Protein AF-A0A8H6NWF0-F1 (afdb_monomer_lite)

Secondary structure (DSSP, 8-state):
-HHHHHHHHHHHHHHHHTT-TTSSS---B-TTS-BTT-TT---SSSS-----GGG--------TTSSS--HHHHHHHHHHTT-TT-SSHHHHHHHH-HHHHHHHHHHHHHHS--

InterPro domains:
  IPR017853 Glycoside hydrolase superfamily [SSF51445] (51-114)
  IPR050386 Glycosyl Hydrolase 5 (Cellulase A) [PTHR31297] (17-114)

Radius of gyration: 22.91 Å; chains: 1; bounding box: 48×46×46 Å

Foldseek 3Di:
DVVVVVVVVVVVVVVVVVVPQPPVPDFDADPVGDGPPDPPPPPVDDPPPPDDPVPDDDPDDDPPCLQFHQCVVCVVLCVVLVNHPPHGLVSSCVVVHDVSSVVSSVVSNVPVPD

Organism: NCBI:txid2175873

Sequence (114 aa):
MVRLSLLALAAVAQLSHAWLPNDATKKLLDARGFSLFDGQNTTDDGLGRRWWTASGKIRGVNLGSLFVVEPWMMDGEWNSMGCGGQQSEFDCVMNTGQERSDAAFQKHWDTWIT

Structure (mmCIF, N/CA/C/O backbone):
data_AF-A0A8H6NWF0-F1
#
_entry.id   AF-A0A8H6NWF0-F1
#
loop_
_atom_site.group_PDB
_atom_site.id
_atom_site.type_symbol
_atom_site.label_atom_id
_atom_site.label_alt_id
_atom_site.label_comp_id
_atom_site.label_asym_id
_atom_site.label_entity_id
_atom_site.label_seq_id
_atom_site.pdbx_PDB_ins_code
_atom_site.Cartn_x
_atom_site.Cartn_y
_atom_site.Cartn_z
_atom_site.occupancy
_atom_site.B_iso_or_equiv
_atom_site.auth_seq_id
_atom_site.auth_comp_id
_atom_site.auth_asym_id
_atom_site.auth_atom_id
_atom_site.pdbx_PDB_model_num
ATOM 1 N N . MET A 1 1 ? 27.698 37.386 17.425 1.00 56.09 1 MET A N 1
ATOM 2 C CA . MET A 1 1 ? 26.743 36.326 17.022 1.00 56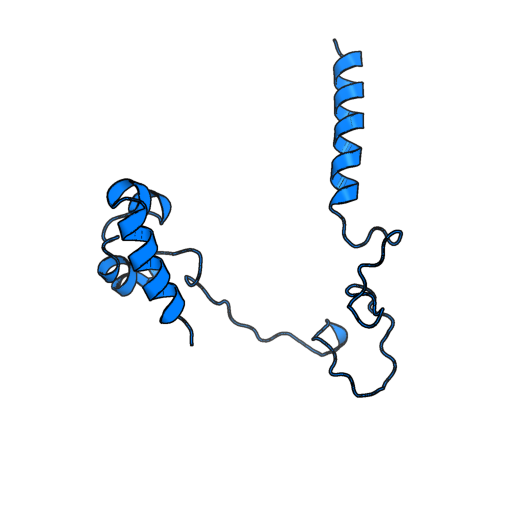.09 1 MET A CA 1
ATOM 3 C C . MET A 1 1 ? 26.806 35.974 15.535 1.00 56.09 1 MET A C 1
ATOM 5 O O . MET A 1 1 ? 26.941 34.799 15.247 1.00 56.09 1 MET A O 1
ATOM 9 N N . VAL A 1 2 ? 26.831 36.935 14.599 1.00 56.97 2 VAL A N 1
ATOM 10 C CA . VAL A 1 2 ? 26.847 36.672 13.133 1.00 56.97 2 VAL A CA 1
ATOM 11 C C . VAL A 1 2 ? 27.996 35.762 12.647 1.00 56.97 2 VAL A C 1
ATOM 13 O O . VAL A 1 2 ? 27.808 34.950 11.747 1.00 56.97 2 VAL A O 1
ATOM 16 N N . ARG A 1 3 ? 29.185 35.839 13.263 1.00 53.81 3 ARG A N 1
ATOM 17 C CA . ARG A 1 3 ? 30.353 35.028 12.861 1.00 53.81 3 ARG A CA 1
ATOM 18 C C . ARG A 1 3 ? 30.232 33.534 13.194 1.00 53.81 3 ARG A C 1
ATOM 20 O O . ARG A 1 3 ? 30.765 32.724 12.447 1.00 53.81 3 ARG A O 1
ATOM 27 N N . LEU A 1 4 ? 29.517 33.167 14.264 1.00 56.62 4 LEU A N 1
ATOM 28 C CA . LEU A 1 4 ? 29.266 31.754 14.589 1.00 56.62 4 LEU A CA 1
ATOM 29 C C . LEU A 1 4 ? 28.249 31.137 13.615 1.00 56.62 4 LEU A C 1
ATOM 31 O O . LEU A 1 4 ? 28.403 29.992 13.207 1.00 56.62 4 LEU A O 1
ATOM 35 N N . SER A 1 5 ? 27.252 31.919 13.194 1.00 61.06 5 SER A N 1
ATOM 36 C CA . SER A 1 5 ? 26.219 31.489 12.245 1.00 61.06 5 SER A CA 1
ATOM 37 C C . SER A 1 5 ? 26.778 31.189 10.848 1.00 61.06 5 SER A C 1
ATOM 39 O O . SER A 1 5 ? 26.336 30.243 10.206 1.00 61.06 5 SER A O 1
ATOM 41 N N . LEU A 1 6 ? 27.784 31.946 10.391 1.00 64.31 6 LEU A N 1
ATOM 42 C CA . LEU A 1 6 ? 28.441 31.710 9.097 1.00 64.31 6 LEU A CA 1
ATOM 43 C C . LEU A 1 6 ? 29.282 30.422 9.083 1.00 64.31 6 LEU A C 1
ATOM 45 O O . LEU A 1 6 ? 29.296 29.712 8.080 1.00 64.31 6 LEU A O 1
ATOM 49 N N . LEU A 1 7 ? 29.937 30.089 10.200 1.00 64.00 7 LEU A N 1
ATOM 50 C CA . LEU A 1 7 ? 30.695 28.839 10.344 1.00 64.00 7 LEU A CA 1
ATOM 51 C C . LEU A 1 7 ? 29.774 27.611 10.347 1.00 64.00 7 LEU A C 1
ATOM 53 O O . LEU A 1 7 ? 30.095 26.603 9.723 1.00 64.00 7 LEU A O 1
ATOM 57 N N . ALA A 1 8 ? 28.606 27.714 10.988 1.00 68.56 8 ALA A N 1
ATOM 58 C CA . ALA A 1 8 ? 27.602 26.653 10.970 1.00 68.56 8 ALA A CA 1
ATOM 59 C C . ALA A 1 8 ? 27.031 26.410 9.558 1.00 68.56 8 ALA A C 1
ATOM 61 O O . ALA A 1 8 ? 26.850 25.259 9.166 1.00 68.56 8 ALA A O 1
ATOM 62 N N . LEU A 1 9 ? 26.811 27.472 8.770 1.00 68.06 9 LEU A N 1
ATOM 63 C CA . LEU A 1 9 ? 26.307 27.360 7.395 1.00 68.06 9 LEU A CA 1
ATOM 64 C C . LEU A 1 9 ? 27.315 26.679 6.448 1.00 68.06 9 LEU A C 1
ATOM 66 O O . LEU A 1 9 ? 26.930 25.880 5.598 1.00 68.06 9 LEU A O 1
ATOM 70 N N . ALA A 1 10 ? 28.611 26.964 6.611 1.00 68.69 10 ALA A N 1
ATOM 71 C CA . ALA A 1 10 ? 29.664 26.333 5.815 1.00 68.69 10 ALA A CA 1
ATOM 72 C C . ALA A 1 10 ? 29.822 24.832 6.131 1.00 68.69 10 ALA A C 1
ATOM 74 O O . ALA A 1 10 ? 30.091 24.041 5.228 1.00 68.69 10 ALA A O 1
ATOM 75 N N . ALA A 1 11 ? 29.607 24.427 7.388 1.00 70.50 11 ALA A N 1
ATOM 76 C CA . ALA A 1 11 ? 29.711 23.028 7.805 1.00 70.50 11 ALA A CA 1
ATOM 77 C C . ALA A 1 11 ? 28.589 22.141 7.229 1.00 70.50 11 ALA A C 1
ATOM 79 O O . ALA A 1 11 ? 28.836 20.988 6.881 1.00 70.50 11 ALA A O 1
ATOM 80 N N . VAL A 1 12 ? 27.368 22.668 7.070 1.00 69.19 12 VAL A N 1
ATOM 81 C CA . VAL A 1 12 ? 26.239 21.899 6.507 1.00 69.19 12 VAL A CA 1
ATOM 82 C C . VAL A 1 12 ? 26.272 21.792 4.980 1.00 69.19 12 VAL A C 1
ATOM 84 O O . VAL A 1 12 ? 25.738 20.834 4.428 1.00 69.19 12 VAL A O 1
ATOM 87 N N . ALA A 1 13 ? 26.951 22.712 4.286 1.00 64.38 13 ALA A N 1
ATOM 88 C CA . ALA A 1 13 ? 27.100 22.664 2.829 1.00 64.38 13 ALA A CA 1
ATOM 89 C C . ALA A 1 13 ? 27.934 21.460 2.345 1.00 64.38 13 ALA A C 1
ATOM 91 O O . ALA A 1 13 ? 27.781 21.020 1.212 1.00 64.38 13 ALA A O 1
ATOM 92 N N . GLN A 1 14 ? 28.794 20.886 3.193 1.00 63.47 14 GLN A N 1
ATOM 93 C CA . GLN A 1 14 ? 29.567 19.690 2.838 1.00 63.47 14 GLN A CA 1
ATOM 94 C C . GLN A 1 14 ? 28.745 18.394 2.922 1.00 63.47 14 GLN A C 1
ATOM 96 O O . GLN A 1 14 ? 29.093 17.407 2.276 1.00 63.47 14 GLN A O 1
ATOM 101 N N . LEU A 1 15 ? 27.632 18.392 3.665 1.00 63.50 15 LEU A N 1
ATOM 102 C CA . LEU A 1 15 ? 26.763 17.220 3.802 1.00 63.50 15 LEU A CA 1
ATOM 103 C C . LEU A 1 15 ? 25.901 16.975 2.552 1.00 63.50 15 LEU A C 1
ATOM 105 O O . LEU A 1 15 ? 25.541 15.832 2.284 1.00 63.50 15 LEU A O 1
ATOM 109 N N . SER A 1 16 ? 25.614 18.006 1.748 1.00 62.00 16 SER A N 1
ATOM 110 C CA . SER A 1 16 ? 24.861 17.851 0.493 1.00 62.00 16 SER A CA 1
ATOM 111 C C . SER A 1 16 ? 25.688 17.209 -0.627 1.00 62.00 16 SER A C 1
ATOM 113 O O . SER A 1 16 ? 25.131 16.498 -1.462 1.00 62.00 16 SER A O 1
ATOM 115 N N . HIS A 1 17 ? 27.018 17.371 -0.622 1.00 59.84 17 HIS A N 1
ATOM 116 C CA . HIS A 1 17 ? 27.909 16.720 -1.593 1.00 59.84 17 HIS A CA 1
ATOM 117 C C . HIS A 1 17 ? 28.003 15.200 -1.406 1.00 59.84 17 HIS A C 1
ATOM 119 O O . HIS A 1 17 ? 28.248 14.483 -2.370 1.00 59.84 17 HIS A O 1
ATOM 125 N N . ALA A 1 18 ? 27.752 14.683 -0.199 1.00 59.44 18 ALA A N 1
ATOM 126 C CA . ALA A 1 18 ? 27.700 13.240 0.044 1.00 59.44 18 ALA A CA 1
ATOM 127 C C . ALA A 1 18 ? 26.458 12.565 -0.574 1.00 59.44 18 ALA A C 1
ATOM 129 O O . ALA A 1 18 ? 26.410 11.340 -0.661 1.00 59.44 18 ALA A O 1
ATOM 130 N N . TRP A 1 19 ? 25.469 13.355 -1.003 1.00 62.22 19 TRP A N 1
ATOM 131 C CA . TRP A 1 19 ? 24.169 12.883 -1.486 1.00 62.22 19 TRP A CA 1
ATOM 132 C C . TRP A 1 19 ? 23.924 13.127 -2.976 1.00 62.22 19 TRP A C 1
ATOM 134 O O . TRP A 1 19 ? 22.836 12.840 -3.470 1.00 62.22 19 TRP A O 1
ATOM 144 N N . LEU A 1 20 ? 24.915 13.641 -3.708 1.00 61.19 20 LEU A N 1
ATOM 145 C CA . LEU A 1 20 ? 24.807 13.855 -5.147 1.00 61.19 20 LEU A CA 1
ATOM 146 C C . LEU A 1 20 ? 25.525 12.717 -5.887 1.00 61.19 20 LEU A C 1
ATOM 148 O O . LEU A 1 20 ? 26.738 12.789 -6.074 1.00 61.19 20 LEU A O 1
ATOM 152 N N . PRO A 1 21 ? 24.807 11.674 -6.351 1.00 56.53 21 PRO A N 1
ATOM 153 C CA . PRO A 1 21 ? 25.400 10.494 -6.993 1.00 56.53 21 PRO A CA 1
ATOM 154 C C . PRO A 1 21 ? 26.084 10.765 -8.348 1.00 56.53 21 PRO A C 1
ATOM 156 O O . PRO A 1 21 ? 26.494 9.821 -9.017 1.00 56.53 21 PRO A O 1
ATOM 159 N N . ASN A 1 22 ? 26.205 12.027 -8.773 1.00 58.53 22 ASN A N 1
ATOM 160 C CA . ASN A 1 22 ? 26.732 12.411 -10.081 1.00 58.53 22 ASN A CA 1
ATOM 161 C C . ASN A 1 22 ? 27.678 13.627 -10.029 1.00 58.53 22 ASN A C 1
ATOM 163 O O . ASN A 1 22 ? 27.668 14.463 -10.928 1.00 58.53 22 ASN A O 1
ATOM 167 N N . ASP A 1 23 ? 28.502 13.757 -8.986 1.00 62.97 23 ASP A N 1
ATOM 168 C CA . ASP A 1 23 ? 29.531 14.812 -8.910 1.00 62.97 23 ASP A CA 1
ATOM 169 C C . ASP A 1 23 ? 30.762 14.553 -9.812 1.00 62.97 23 ASP A C 1
ATOM 171 O O . ASP A 1 23 ? 31.754 15.276 -9.741 1.00 62.97 23 ASP A O 1
ATOM 175 N N . ALA A 1 24 ? 30.696 13.514 -10.656 1.00 60.03 24 ALA A N 1
ATOM 176 C CA . ALA A 1 24 ? 31.745 13.007 -11.542 1.00 60.03 24 ALA A CA 1
ATOM 177 C C . ALA A 1 24 ? 33.039 12.524 -10.853 1.00 60.03 24 ALA A C 1
ATOM 179 O O . ALA A 1 24 ? 33.901 11.960 -11.528 1.00 60.03 24 ALA A O 1
ATOM 180 N N . THR A 1 25 ? 33.179 12.672 -9.531 1.00 62.81 25 THR A N 1
ATOM 181 C CA . THR A 1 25 ? 34.373 12.235 -8.790 1.00 62.81 25 THR A CA 1
ATOM 182 C C . THR A 1 25 ? 34.264 10.794 -8.301 1.00 62.81 25 THR A C 1
ATOM 184 O O . THR A 1 25 ? 35.277 10.099 -8.208 1.00 62.81 25 THR A O 1
ATOM 187 N N . LYS A 1 26 ? 33.043 10.311 -8.036 1.00 65.19 26 LYS A N 1
ATOM 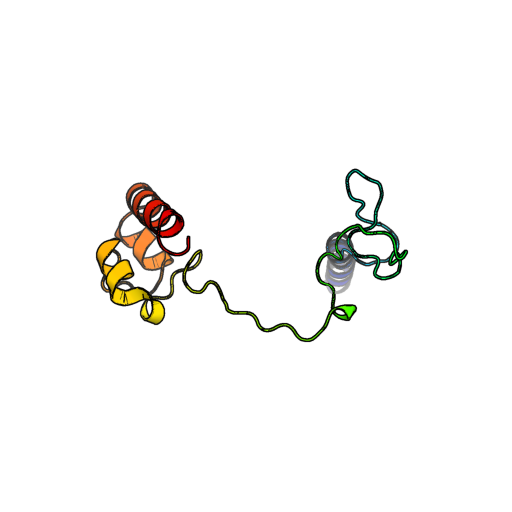188 C CA . LYS A 1 26 ? 32.780 8.929 -7.615 1.00 65.19 26 LYS A CA 1
ATOM 189 C C . LYS A 1 26 ? 31.812 8.244 -8.571 1.00 65.19 26 LYS A C 1
ATOM 191 O O . LYS A 1 26 ? 30.635 8.581 -8.631 1.00 65.19 26 LYS A O 1
ATOM 196 N N . LYS A 1 27 ? 32.307 7.242 -9.301 1.00 69.38 27 LYS A N 1
ATOM 197 C CA . LYS A 1 27 ? 31.459 6.366 -10.116 1.00 69.38 27 LYS A CA 1
ATOM 198 C C . LYS A 1 27 ? 30.919 5.240 -9.239 1.00 69.38 27 LYS A C 1
ATOM 200 O O . LYS A 1 27 ? 31.692 4.486 -8.652 1.00 69.38 27 LYS A O 1
ATOM 205 N N . LEU A 1 28 ? 29.598 5.124 -9.157 1.00 68.94 28 LEU A N 1
ATOM 206 C CA . LEU A 1 28 ? 28.946 3.957 -8.568 1.00 68.94 28 LEU A CA 1
ATOM 207 C C . LEU A 1 28 ? 28.951 2.847 -9.616 1.00 68.94 28 LEU A C 1
ATOM 209 O O . LEU A 1 28 ? 28.263 2.948 -10.632 1.00 68.94 28 LEU A O 1
ATOM 213 N N . LEU A 1 29 ? 29.787 1.836 -9.390 1.00 72.88 29 LEU A N 1
ATOM 214 C CA . LEU A 1 29 ? 29.988 0.728 -10.317 1.00 72.88 29 LEU A CA 1
ATOM 215 C C . LEU A 1 29 ? 29.124 -0.474 -9.918 1.00 72.88 29 LEU A C 1
ATOM 217 O O . LEU A 1 29 ? 28.927 -0.732 -8.731 1.00 72.88 29 LEU A O 1
ATOM 221 N N . ASP A 1 30 ? 28.623 -1.220 -10.900 1.00 70.12 30 ASP A N 1
ATOM 222 C CA . ASP A 1 30 ? 28.046 -2.541 -10.660 1.00 70.12 30 ASP A CA 1
ATOM 223 C C . ASP A 1 30 ? 29.142 -3.585 -10.359 1.00 70.12 30 ASP A C 1
ATOM 225 O O . ASP A 1 30 ? 30.341 -3.314 -10.460 1.00 70.12 30 ASP A O 1
ATOM 229 N N . ALA A 1 31 ? 28.743 -4.814 -10.016 1.00 74.12 31 ALA A N 1
ATOM 230 C CA . ALA A 1 31 ? 29.676 -5.916 -9.746 1.00 74.12 31 ALA A CA 1
ATOM 231 C C . ALA A 1 31 ? 30.577 -6.291 -10.945 1.00 74.12 31 ALA A C 1
ATOM 233 O O . ALA A 1 31 ? 31.527 -7.053 -10.787 1.00 74.12 31 ALA A O 1
ATOM 234 N N . ARG A 1 32 ? 30.281 -5.773 -12.142 1.00 70.19 32 ARG A N 1
ATOM 235 C CA . ARG A 1 32 ? 31.031 -5.978 -13.386 1.00 70.19 32 ARG A CA 1
ATOM 236 C C . ARG A 1 32 ? 31.874 -4.747 -13.754 1.00 70.19 32 ARG A C 1
ATOM 238 O O . ARG A 1 32 ? 32.516 -4.747 -14.799 1.00 70.19 32 ARG A O 1
ATOM 245 N N . GLY A 1 33 ? 31.899 -3.715 -12.906 1.00 68.94 33 GLY A N 1
ATOM 246 C CA . GLY A 1 33 ? 32.691 -2.501 -13.098 1.00 68.94 33 GLY A CA 1
ATOM 247 C C . GLY A 1 33 ? 32.037 -1.436 -13.985 1.00 68.94 33 GLY A C 1
ATOM 248 O O . GLY A 1 33 ? 32.701 -0.456 -14.324 1.00 68.94 33 GLY A O 1
ATOM 249 N N . PHE A 1 34 ? 30.761 -1.579 -14.360 1.00 69.62 34 PHE A N 1
ATOM 250 C CA . PHE A 1 34 ? 30.054 -0.580 -15.167 1.00 69.62 34 PHE A CA 1
ATOM 251 C C . PHE A 1 34 ? 29.477 0.532 -14.299 1.00 69.62 34 PHE A C 1
ATOM 253 O O . PHE A 1 34 ? 28.807 0.265 -13.305 1.00 69.62 34 PHE A O 1
ATOM 260 N N . SER A 1 35 ? 29.682 1.786 -14.701 1.00 71.88 35 SER A N 1
ATOM 261 C CA . SER A 1 35 ? 29.088 2.928 -14.007 1.00 71.88 35 SER A CA 1
ATOM 262 C C . SER A 1 35 ? 27.576 2.979 -14.220 1.00 71.88 35 SER A C 1
ATOM 264 O O . SER A 1 35 ? 27.097 3.040 -15.349 1.00 71.88 35 SER A O 1
ATOM 266 N N . LEU A 1 36 ? 26.831 2.995 -13.116 1.00 67.25 36 LEU A N 1
ATOM 267 C CA . LEU A 1 36 ? 25.366 2.982 -13.085 1.00 67.25 36 LEU A CA 1
ATOM 268 C C . LEU A 1 36 ? 24.725 4.272 -13.619 1.00 67.25 36 LEU A C 1
ATOM 270 O O . LEU A 1 36 ? 23.543 4.264 -13.955 1.00 67.25 36 LEU A O 1
ATOM 274 N N . PHE A 1 37 ? 25.494 5.360 -13.695 1.00 67.00 37 PHE A N 1
ATOM 275 C CA . PHE A 1 37 ? 25.023 6.694 -14.091 1.00 67.00 37 PHE A CA 1
ATOM 276 C C . PHE A 1 37 ? 25.738 7.243 -15.330 1.00 67.00 37 PHE A C 1
ATOM 278 O O . PHE A 1 37 ? 25.512 8.384 -15.724 1.00 67.00 37 PHE A O 1
ATOM 285 N N . ASP A 1 38 ? 26.614 6.449 -15.945 1.00 65.44 38 ASP A N 1
ATOM 286 C CA . ASP A 1 38 ? 27.365 6.867 -17.124 1.00 65.44 38 ASP A CA 1
ATOM 287 C C . ASP A 1 38 ? 26.583 6.493 -18.388 1.00 65.44 38 ASP A C 1
ATOM 289 O O . ASP A 1 38 ? 26.472 5.323 -18.752 1.00 65.44 38 ASP A O 1
ATOM 293 N N . GLY A 1 39 ? 26.008 7.496 -19.054 1.00 54.94 39 GLY A N 1
ATOM 294 C CA . GLY A 1 39 ? 25.252 7.309 -20.295 1.00 54.94 39 GLY A CA 1
ATOM 295 C C . GLY A 1 39 ? 26.121 6.977 -21.514 1.00 54.94 39 GLY A C 1
ATOM 296 O O . GLY A 1 39 ? 25.575 6.759 -22.595 1.00 54.94 39 GLY A O 1
ATOM 297 N N . GLN A 1 40 ? 27.455 6.963 -21.370 1.00 53.06 40 GLN A N 1
ATOM 298 C CA . GLN A 1 40 ? 28.397 6.831 -22.485 1.00 53.06 40 GLN A CA 1
ATOM 299 C C . GLN A 1 40 ? 28.866 5.400 -22.779 1.00 53.06 40 GLN A C 1
ATOM 301 O O . GLN A 1 40 ? 29.341 5.158 -23.886 1.00 53.06 40 GLN A O 1
ATOM 306 N N . ASN A 1 41 ? 28.668 4.427 -21.881 1.00 48.78 41 ASN A N 1
ATOM 307 C CA . ASN A 1 41 ? 28.972 3.018 -22.177 1.00 48.78 41 ASN A CA 1
ATOM 308 C C . ASN A 1 41 ? 27.800 2.327 -22.889 1.00 48.78 41 ASN A C 1
ATOM 310 O O . ASN A 1 41 ? 27.216 1.360 -22.410 1.00 48.78 41 ASN A O 1
ATOM 314 N N . THR A 1 42 ? 27.470 2.848 -24.069 1.00 49.94 42 THR A N 1
ATOM 315 C CA . THR A 1 42 ? 26.629 2.168 -25.060 1.00 49.94 42 THR A CA 1
ATOM 316 C C . THR A 1 42 ? 27.528 1.581 -26.143 1.00 49.94 42 THR A C 1
ATOM 318 O O . THR A 1 42 ? 27.464 1.954 -27.308 1.00 49.94 42 THR A O 1
ATOM 321 N N . THR A 1 43 ? 28.422 0.670 -25.755 1.00 46.06 43 THR A N 1
ATOM 322 C CA . THR A 1 43 ? 28.996 -0.251 -26.738 1.00 46.06 43 THR A CA 1
ATOM 323 C C . THR A 1 43 ? 27.912 -1.249 -27.112 1.00 46.06 43 THR A C 1
ATOM 325 O O . THR A 1 43 ? 27.257 -1.822 -26.243 1.00 46.06 43 THR A O 1
ATOM 328 N N . ASP A 1 44 ? 27.714 -1.368 -28.415 1.00 53.12 44 ASP A N 1
ATOM 329 C CA . ASP A 1 44 ? 26.653 -2.029 -29.177 1.00 53.12 44 ASP A CA 1
ATOM 330 C C . ASP A 1 44 ? 26.621 -3.563 -29.006 1.00 53.12 44 ASP A C 1
ATOM 332 O O . ASP A 1 44 ? 26.519 -4.313 -29.971 1.00 53.12 44 ASP A O 1
ATOM 336 N N . ASP A 1 45 ? 26.766 -4.052 -27.776 1.00 48.66 45 ASP A N 1
ATOM 337 C CA . ASP A 1 45 ? 27.030 -5.458 -27.497 1.00 48.66 45 ASP A CA 1
ATOM 338 C C . ASP A 1 45 ? 25.992 -6.009 -26.523 1.00 48.66 45 ASP A C 1
ATOM 340 O O . ASP A 1 45 ? 26.239 -6.086 -25.325 1.00 48.66 45 ASP A O 1
ATOM 344 N N . GLY A 1 46 ? 24.794 -6.304 -27.053 1.00 51.47 46 GLY A N 1
ATOM 345 C CA . GLY A 1 46 ? 23.820 -7.316 -26.593 1.00 51.47 46 GLY A CA 1
ATOM 346 C C . GLY A 1 46 ? 23.307 -7.309 -25.142 1.00 51.47 46 GLY A C 1
ATOM 347 O O . GLY A 1 46 ? 22.342 -8.007 -24.831 1.00 51.47 46 GLY A O 1
ATOM 348 N N . LEU A 1 47 ? 23.896 -6.533 -24.240 1.00 52.16 47 LEU A N 1
ATOM 349 C CA . LEU A 1 47 ? 23.548 -6.432 -22.838 1.00 52.16 47 LEU A CA 1
ATOM 350 C C . LEU A 1 47 ? 22.426 -5.412 -22.743 1.00 52.16 47 LEU A C 1
ATOM 352 O O . LEU A 1 47 ? 22.645 -4.203 -22.810 1.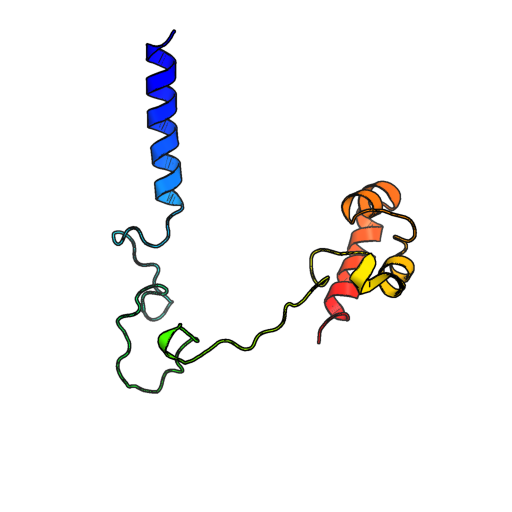00 52.16 47 LEU A O 1
ATOM 356 N N . GLY A 1 48 ? 21.208 -5.954 -22.671 1.00 52.22 48 GLY A N 1
ATOM 357 C CA . GLY A 1 48 ? 19.942 -5.234 -22.674 1.00 52.22 48 GLY A CA 1
ATOM 358 C C . GLY A 1 48 ? 20.044 -3.886 -21.977 1.00 52.22 48 GLY A C 1
ATOM 359 O O . GLY A 1 48 ? 20.253 -3.811 -20.765 1.00 52.22 48 GLY A O 1
ATOM 360 N N . ARG A 1 49 ? 19.913 -2.822 -22.777 1.00 55.72 49 ARG A N 1
ATOM 361 C CA . ARG A 1 49 ? 19.878 -1.440 -22.307 1.00 55.72 49 ARG A CA 1
ATOM 362 C C . ARG A 1 49 ? 18.878 -1.357 -21.158 1.00 55.72 49 ARG A C 1
ATOM 364 O O . ARG A 1 49 ? 17.672 -1.468 -21.379 1.00 55.72 49 ARG A O 1
ATOM 371 N N . ARG A 1 50 ? 19.367 -1.174 -19.929 1.00 62.66 50 ARG A N 1
ATOM 372 C CA . ARG A 1 50 ? 18.518 -0.786 -18.800 1.00 62.66 50 ARG A CA 1
ATOM 373 C C . ARG A 1 50 ? 17.925 0.560 -19.200 1.00 62.66 50 ARG A C 1
ATOM 375 O O . ARG A 1 50 ? 18.675 1.511 -19.385 1.00 62.66 50 ARG A O 1
ATOM 382 N N . TRP A 1 51 ? 16.622 0.568 -19.478 1.00 53.81 51 TRP A N 1
ATOM 383 C CA . TRP A 1 51 ? 15.904 1.638 -20.177 1.00 53.81 51 TRP A CA 1
ATOM 384 C C . TRP A 1 51 ? 16.381 3.035 -19.738 1.00 53.81 51 TRP A C 1
ATOM 386 O O . TRP A 1 51 ? 16.081 3.489 -18.637 1.00 53.81 51 TRP A O 1
ATOM 396 N N . TRP A 1 52 ? 17.143 3.705 -20.603 1.00 54.59 52 TRP A N 1
ATOM 397 C CA . TRP A 1 52 ? 17.511 5.117 -20.471 1.00 54.59 52 TRP A CA 1
ATOM 398 C C . TRP A 1 52 ? 16.836 5.909 -21.592 1.00 54.59 52 TRP A C 1
ATOM 400 O O . TRP A 1 52 ? 16.481 5.327 -22.620 1.00 54.59 52 TRP A O 1
ATOM 410 N N . THR A 1 53 ? 16.677 7.225 -21.418 1.00 52.69 53 THR A N 1
ATOM 411 C CA . THR A 1 53 ? 15.942 8.168 -22.296 1.00 52.69 53 THR A CA 1
ATOM 412 C C . THR A 1 53 ? 16.298 8.098 -23.790 1.00 52.69 53 THR A C 1
ATOM 414 O O . THR A 1 53 ? 15.523 8.551 -24.628 1.00 52.69 53 THR A O 1
ATOM 417 N N . ALA A 1 54 ? 17.421 7.467 -24.142 1.00 52.41 54 ALA A N 1
ATOM 418 C CA . ALA A 1 54 ? 17.809 7.125 -25.509 1.00 52.41 54 ALA A CA 1
ATOM 419 C C . ALA A 1 54 ? 16.976 5.989 -26.157 1.00 52.41 54 ALA A C 1
ATOM 421 O O . ALA A 1 54 ? 17.144 5.718 -27.343 1.00 52.41 54 ALA A O 1
ATOM 422 N N . SER A 1 55 ? 16.096 5.312 -25.406 1.00 58.72 55 SER A N 1
ATOM 423 C CA . SER A 1 55 ? 15.372 4.100 -25.844 1.00 58.72 55 SER A CA 1
ATOM 424 C C . SER A 1 55 ? 13.922 4.355 -26.295 1.00 58.72 55 SER A C 1
ATOM 426 O O . SER A 1 55 ? 13.247 3.421 -26.720 1.00 58.72 55 SER A O 1
ATOM 428 N N . GLY A 1 56 ? 13.434 5.604 -26.230 1.00 67.62 56 GLY A N 1
ATOM 429 C CA . GLY A 1 56 ? 12.080 6.000 -26.651 1.00 67.62 56 GLY A CA 1
ATOM 430 C C . GLY A 1 56 ? 11.242 6.677 -25.554 1.00 67.62 56 GLY A C 1
ATOM 431 O O . GLY A 1 56 ? 11.719 6.936 -24.451 1.00 67.62 56 GLY A O 1
ATOM 432 N N . LYS A 1 57 ? 9.975 7.004 -25.862 1.00 78.88 57 LYS A N 1
ATOM 433 C CA . LYS A 1 57 ? 9.040 7.632 -24.902 1.00 78.88 57 LYS A CA 1
ATOM 434 C C . LYS A 1 57 ? 8.504 6.604 -23.898 1.00 78.88 57 LYS A C 1
ATOM 436 O O . LYS A 1 57 ? 7.943 5.596 -24.322 1.00 78.88 57 LYS A O 1
ATOM 441 N N . ILE A 1 58 ? 8.597 6.894 -22.596 1.00 78.69 58 ILE A N 1
ATOM 442 C CA . ILE A 1 58 ? 7.977 6.085 -21.530 1.00 78.69 58 ILE A CA 1
ATOM 443 C C . ILE A 1 58 ? 6.446 6.149 -21.661 1.00 78.69 58 ILE A C 1
ATOM 445 O O . ILE A 1 58 ? 5.873 7.232 -21.776 1.00 78.69 58 ILE A O 1
ATOM 449 N N . ARG A 1 59 ? 5.787 4.988 -21.606 1.00 84.12 59 ARG A N 1
ATOM 450 C CA . ARG A 1 59 ? 4.327 4.843 -21.474 1.00 84.12 59 ARG A CA 1
ATOM 451 C C . ARG A 1 59 ? 4.038 4.007 -20.229 1.00 84.12 59 ARG A C 1
ATOM 453 O O . ARG A 1 59 ? 3.799 2.810 -20.327 1.00 84.12 59 ARG A O 1
ATOM 460 N N . GLY A 1 60 ? 4.199 4.632 -19.069 1.00 86.19 60 GLY A N 1
ATOM 461 C CA . GLY A 1 60 ? 4.107 3.972 -17.769 1.00 86.19 60 GLY A CA 1
ATOM 462 C C . GLY A 1 60 ? 2.776 4.219 -17.069 1.00 86.19 60 GLY A C 1
ATOM 463 O O . GLY A 1 60 ? 1.999 5.087 -17.466 1.00 86.19 60 GLY A O 1
ATOM 464 N N . VAL A 1 61 ? 2.566 3.467 -15.995 1.00 94.69 61 VAL A N 1
ATOM 465 C CA . VAL A 1 61 ? 1.485 3.654 -15.023 1.00 94.69 61 VAL A CA 1
ATOM 466 C C . VAL A 1 61 ? 2.089 3.714 -13.622 1.00 94.69 61 VAL A C 1
ATOM 468 O O . VAL A 1 61 ? 3.166 3.162 -13.392 1.00 94.69 61 VAL A O 1
ATOM 471 N N . ASN A 1 62 ? 1.415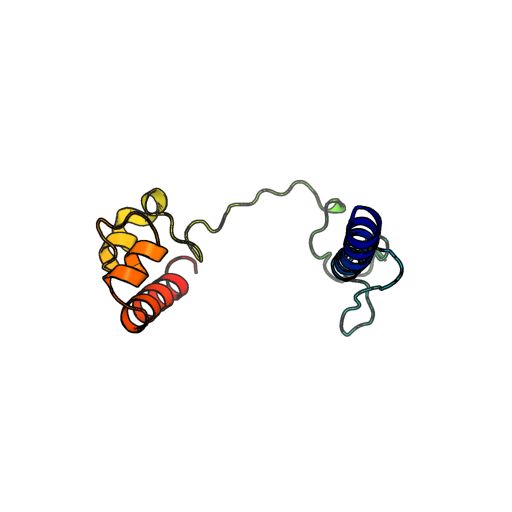 4.393 -12.694 1.00 95.38 62 ASN A N 1
ATOM 472 C CA . ASN A 1 62 ? 1.794 4.355 -11.284 1.00 95.38 62 ASN A CA 1
ATOM 473 C C . ASN A 1 62 ? 1.230 3.096 -10.624 1.00 95.38 62 ASN A C 1
ATOM 475 O O . ASN A 1 62 ? 0.104 2.694 -10.909 1.00 95.38 62 ASN A O 1
ATOM 479 N N . LEU A 1 63 ? 1.992 2.532 -9.689 1.00 97.12 63 LEU A N 1
ATOM 480 C CA . LEU A 1 63 ? 1.542 1.471 -8.787 1.00 97.12 63 LEU A CA 1
ATOM 481 C C . LEU A 1 63 ? 0.896 2.109 -7.549 1.00 97.12 63 LEU A C 1
ATOM 483 O O . LEU A 1 63 ? 1.404 2.015 -6.432 1.00 97.12 63 LEU A O 1
ATOM 487 N N . GLY A 1 64 ? -0.165 2.880 -7.796 1.00 96.50 64 GLY A N 1
ATOM 488 C CA . GLY A 1 64 ? -0.817 3.704 -6.783 1.00 96.50 64 GLY A CA 1
ATOM 489 C C . GLY A 1 64 ? -1.418 2.865 -5.661 1.00 96.50 64 GLY A C 1
ATOM 490 O O . GLY A 1 64 ? -1.907 1.757 -5.891 1.00 96.50 64 GLY A O 1
ATOM 491 N N . SER A 1 65 ? -1.371 3.404 -4.445 1.00 97.00 65 SER A N 1
ATOM 492 C CA . SER A 1 65 ? -1.856 2.739 -3.235 1.00 97.00 65 SER A CA 1
ATOM 493 C C . SER A 1 65 ? -1.188 1.409 -2.871 1.00 97.00 65 SER A C 1
ATOM 495 O O . SER A 1 65 ? -1.651 0.750 -1.951 1.00 97.00 65 SER A O 1
ATOM 497 N N . LEU A 1 66 ? -0.083 1.010 -3.519 1.00 97.19 66 LEU A N 1
ATOM 498 C CA . LEU A 1 66 ? 0.642 -0.202 -3.127 1.00 97.19 66 LEU A CA 1
ATOM 499 C C . LEU A 1 66 ? 1.331 -0.024 -1.766 1.00 97.19 66 LEU A C 1
ATOM 501 O O . LEU A 1 66 ? 1.005 -0.737 -0.831 1.00 97.19 66 LEU A O 1
ATOM 505 N N . PHE A 1 67 ? 2.245 0.940 -1.635 1.00 97.12 67 PHE A N 1
ATOM 506 C CA . PHE A 1 67 ? 3.040 1.122 -0.406 1.00 97.12 67 PHE A CA 1
ATOM 507 C C . PHE A 1 67 ? 2.646 2.329 0.444 1.00 97.12 67 PHE A C 1
ATOM 509 O O . PHE A 1 67 ? 3.142 2.471 1.552 1.00 97.12 67 PHE A O 1
ATOM 516 N N . VAL A 1 68 ? 1.812 3.215 -0.093 1.00 96.69 68 VAL A N 1
ATOM 517 C CA . VAL A 1 68 ? 1.272 4.369 0.627 1.00 96.69 68 VAL A CA 1
ATOM 518 C C . VAL A 1 68 ? -0.199 4.423 0.288 1.00 96.69 68 VAL A C 1
ATOM 520 O O . VAL A 1 68 ? -0.537 4.623 -0.879 1.00 96.69 68 VAL A O 1
ATOM 523 N N . VAL A 1 69 ? -1.055 4.195 1.277 1.00 96.25 69 VAL A N 1
ATOM 524 C CA . VAL A 1 69 ? -2.487 4.025 1.032 1.00 96.25 69 VAL A CA 1
ATOM 525 C C . VAL A 1 69 ? -3.178 5.368 0.816 1.00 96.25 69 VAL A C 1
ATOM 527 O O . VAL A 1 69 ? -3.078 6.284 1.633 1.00 96.25 69 VAL A O 1
ATOM 530 N N . GLU A 1 70 ? -3.953 5.460 -0.265 1.00 95.69 70 GLU A N 1
ATOM 531 C CA . GLU A 1 70 ? -4.847 6.580 -0.533 1.00 95.69 70 GLU A CA 1
ATOM 532 C C . GLU A 1 70 ? -6.306 6.088 -0.501 1.00 95.69 70 GLU A C 1
ATOM 534 O O . GLU A 1 70 ? -6.743 5.423 -1.446 1.00 95.69 70 GLU A O 1
ATOM 539 N N . PRO A 1 71 ? -7.102 6.412 0.541 1.00 94.56 71 PRO A N 1
ATOM 540 C CA . PRO A 1 71 ? -8.448 5.852 0.712 1.00 94.56 71 PRO A CA 1
ATOM 541 C C . PRO A 1 71 ? -9.367 6.023 -0.506 1.00 94.56 71 PRO A C 1
ATOM 543 O O . PRO A 1 71 ? -10.153 5.137 -0.824 1.00 94.56 71 PRO A O 1
ATOM 546 N N . TRP A 1 72 ? -9.229 7.124 -1.251 1.00 94.75 72 TRP A N 1
ATOM 547 C CA . TRP A 1 72 ? -10.041 7.389 -2.442 1.00 94.75 72 TRP A CA 1
ATOM 548 C C . TRP A 1 72 ? -9.765 6.428 -3.615 1.00 94.75 72 TRP A C 1
ATOM 550 O O . TRP A 1 72 ? -10.630 6.264 -4.473 1.00 94.75 72 TRP A O 1
ATOM 560 N N . MET A 1 73 ? -8.590 5.790 -3.668 1.00 96.06 73 MET A N 1
ATOM 561 C CA . MET A 1 73 ? -8.234 4.821 -4.713 1.00 96.06 73 MET A CA 1
ATOM 562 C C . MET A 1 73 ? -8.696 3.398 -4.390 1.00 96.06 73 MET A C 1
ATOM 564 O O . MET A 1 73 ? -8.896 2.599 -5.303 1.00 96.06 73 MET A O 1
ATOM 568 N N . MET A 1 74 ? -8.826 3.071 -3.102 1.00 94.31 74 MET A N 1
ATOM 569 C CA . MET A 1 74 ? -8.982 1.696 -2.624 1.00 94.31 74 MET A CA 1
ATOM 570 C C . MET A 1 74 ? -9.982 1.570 -1.467 1.00 94.31 74 MET A C 1
ATOM 572 O O . MET A 1 74 ? -9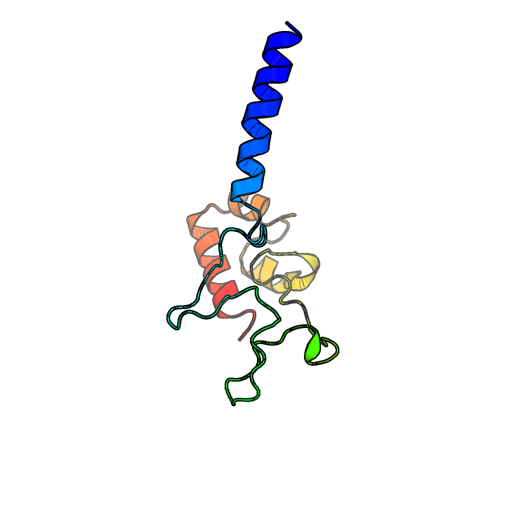.794 0.731 -0.596 1.00 94.31 74 MET A O 1
ATOM 576 N N . ASP A 1 75 ? -11.054 2.370 -1.445 1.00 94.94 75 ASP A N 1
ATOM 577 C CA . ASP A 1 75 ? -11.992 2.458 -0.308 1.00 94.94 75 ASP A CA 1
ATOM 578 C C . ASP A 1 75 ? -12.504 1.087 0.178 1.00 94.94 75 ASP A C 1
ATOM 580 O O . ASP A 1 75 ? -12.546 0.818 1.377 1.00 94.94 75 ASP A O 1
ATOM 584 N N . GLY A 1 76 ? -12.811 0.163 -0.737 1.00 96.56 76 GLY A N 1
ATOM 585 C CA . GLY A 1 76 ? -13.215 -1.199 -0.372 1.00 96.56 76 GLY A CA 1
ATOM 586 C C . GLY A 1 76 ? -12.142 -1.963 0.415 1.00 96.56 76 GLY A C 1
ATOM 587 O O . GLY A 1 76 ? -12.444 -2.561 1.447 1.00 96.56 76 GLY A O 1
ATOM 588 N N . GLU A 1 77 ? -10.888 -1.901 -0.035 1.00 96.88 77 GLU A N 1
ATOM 589 C CA . GLU A 1 77 ? -9.758 -2.550 0.640 1.00 96.88 77 GLU A CA 1
ATOM 590 C C . GLU A 1 77 ? -9.353 -1.796 1.914 1.00 96.88 77 GLU A C 1
ATOM 592 O O . GLU A 1 77 ? -9.046 -2.399 2.935 1.00 96.88 77 GLU A O 1
ATOM 597 N N . TRP A 1 78 ? -9.476 -0.469 1.920 1.00 97.38 78 TRP A N 1
ATOM 598 C CA . TRP A 1 78 ? -9.287 0.355 3.113 1.00 97.38 78 TRP A CA 1
ATOM 599 C C . TRP A 1 78 ? -10.229 -0.051 4.252 1.00 97.38 78 TRP A C 1
ATOM 601 O O . TRP A 1 78 ? -9.812 -0.225 5.402 1.00 97.38 78 TRP A O 1
ATOM 611 N N . ASN A 1 79 ? -11.500 -0.283 3.923 1.00 97.00 79 ASN A N 1
ATOM 612 C CA . ASN A 1 79 ? -12.473 -0.815 4.868 1.00 97.00 79 ASN A CA 1
ATOM 613 C C . ASN A 1 79 ? -12.155 -2.269 5.268 1.00 97.00 79 ASN A C 1
ATOM 615 O O . ASN A 1 79 ? -12.286 -2.609 6.446 1.00 97.00 79 ASN A O 1
ATOM 619 N N . SER A 1 80 ? -11.704 -3.116 4.332 1.00 96.38 80 SER A N 1
ATOM 620 C CA . SER A 1 80 ? -11.379 -4.534 4.582 1.00 96.38 80 SER A CA 1
ATOM 621 C C . SER A 1 80 ? -10.193 -4.712 5.546 1.00 96.38 80 SER A C 1
ATOM 623 O O . SER A 1 80 ? -10.223 -5.594 6.409 1.00 96.38 80 SER A O 1
ATOM 625 N N . MET A 1 81 ? -9.202 -3.819 5.475 1.00 96.56 81 MET A N 1
ATOM 626 C CA . MET A 1 81 ? -8.061 -3.755 6.395 1.00 96.56 81 MET A CA 1
ATOM 627 C C . MET A 1 81 ? -8.456 -3.307 7.813 1.00 96.56 81 MET A C 1
ATOM 629 O O . MET A 1 81 ? -7.675 -3.429 8.756 1.00 96.56 81 MET A O 1
ATOM 633 N N . GLY A 1 82 ? -9.690 -2.828 8.001 1.00 96.19 82 GLY A N 1
ATOM 634 C CA . GLY A 1 82 ? -10.176 -2.299 9.275 1.00 96.19 82 GLY A CA 1
ATOM 635 C C . GLY A 1 82 ? -9.816 -0.832 9.506 1.00 96.19 82 GLY A C 1
ATOM 636 O O . GLY A 1 82 ? -9.935 -0.353 10.632 1.00 96.19 82 GLY A O 1
ATOM 637 N N . CYS A 1 83 ? -9.418 -0.122 8.451 1.00 97.25 83 CYS A N 1
ATOM 638 C CA . CYS A 1 83 ? -9.090 1.298 8.483 1.00 97.25 83 CYS A CA 1
ATOM 639 C C . CYS A 1 83 ? -10.267 2.201 8.059 1.00 97.25 83 CYS A C 1
ATOM 641 O O . CYS A 1 83 ? -10.099 3.404 7.866 1.00 97.25 83 CYS A O 1
ATOM 643 N N . GLY A 1 84 ? -11.473 1.640 7.925 1.00 96.31 84 GLY A N 1
ATOM 644 C CA . GLY A 1 84 ? -12.673 2.378 7.535 1.00 96.31 84 GLY A CA 1
ATOM 645 C C . GLY A 1 84 ? -12.912 3.634 8.380 1.00 96.31 84 GLY A C 1
ATOM 646 O O . GLY A 1 84 ? -12.796 3.619 9.608 1.00 96.31 84 GLY A O 1
ATOM 647 N N . GLY A 1 85 ? -13.231 4.741 7.707 1.00 94.56 85 GLY A N 1
ATOM 648 C CA . GLY A 1 85 ? -13.468 6.044 8.338 1.00 94.56 85 GLY A CA 1
ATOM 649 C C . GLY A 1 85 ? -12.210 6.799 8.787 1.00 94.56 85 GLY A C 1
ATOM 650 O O . GLY A 1 85 ? -12.333 7.940 9.230 1.00 94.56 85 GLY A O 1
ATOM 651 N N . GLN A 1 86 ? -11.017 6.212 8.656 1.00 96.81 86 GLN A N 1
ATOM 652 C CA . GLN A 1 86 ? -9.754 6.903 8.923 1.00 96.81 86 GLN A CA 1
ATOM 653 C C . GLN A 1 86 ? -9.313 7.716 7.701 1.00 96.81 86 GLN A C 1
ATOM 655 O O . GLN A 1 86 ? -9.519 7.291 6.561 1.00 96.81 86 GLN A O 1
ATOM 660 N N . GLN A 1 87 ? -8.717 8.890 7.938 1.00 95.38 87 GLN A N 1
ATOM 661 C CA . GLN A 1 87 ? -8.344 9.833 6.873 1.00 95.38 87 GLN A CA 1
ATOM 662 C C . GLN A 1 87 ? -6.981 9.527 6.246 1.00 95.38 87 GLN A C 1
ATOM 664 O O . GLN A 1 87 ? -6.714 9.956 5.124 1.00 95.38 87 GLN A O 1
ATOM 669 N N . SER A 1 88 ? -6.122 8.795 6.953 1.00 96.69 88 SER A N 1
ATOM 670 C CA . SER A 1 88 ? -4.776 8.463 6.500 1.00 96.69 88 SER A CA 1
ATOM 671 C C . SER A 1 88 ? -4.294 7.122 7.054 1.00 96.69 88 SER A C 1
ATOM 673 O O . SER A 1 88 ? -4.847 6.591 8.020 1.00 96.69 88 SER A O 1
ATOM 675 N N . GLU A 1 89 ? -3.219 6.598 6.458 1.00 96.62 89 GLU A N 1
ATOM 676 C CA . GLU A 1 89 ? -2.486 5.432 6.964 1.00 96.62 89 GLU A CA 1
ATOM 677 C C . GLU A 1 89 ? -2.047 5.632 8.415 1.00 96.62 89 GLU A C 1
ATOM 679 O O . GLU A 1 89 ? -2.291 4.778 9.263 1.00 96.62 89 GLU A O 1
ATOM 684 N N . PHE A 1 90 ? -1.513 6.817 8.721 1.00 97.38 90 PHE A N 1
ATOM 685 C CA . PHE A 1 90 ? -1.104 7.187 10.070 1.00 97.38 90 PHE A CA 1
ATOM 686 C C . PHE A 1 90 ? -2.267 7.101 11.065 1.00 97.38 90 PHE A C 1
ATOM 688 O O . PHE A 1 90 ? -2.128 6.466 12.108 1.00 97.38 90 PHE A O 1
ATOM 695 N N . ASP A 1 91 ? -3.428 7.673 10.731 1.00 97.75 91 ASP A N 1
ATOM 696 C CA . ASP A 1 91 ? -4.609 7.609 11.600 1.00 97.75 91 ASP A CA 1
ATOM 697 C C . ASP A 1 91 ? -5.076 6.163 11.809 1.00 97.75 91 ASP A C 1
ATOM 699 O O . ASP A 1 91 ? -5.445 5.788 12.924 1.00 97.75 91 ASP A O 1
ATOM 703 N N . CYS A 1 92 ? -5.001 5.318 10.773 1.00 97.50 92 CYS A N 1
ATOM 704 C CA . CYS A 1 92 ? -5.316 3.900 10.920 1.00 97.50 92 CYS A CA 1
ATOM 705 C C . CYS A 1 92 ? -4.369 3.186 11.884 1.00 97.50 92 CYS A C 1
ATOM 707 O O . CYS A 1 92 ? -4.849 2.478 12.775 1.00 97.50 92 CYS A O 1
ATOM 709 N N . VAL A 1 93 ? -3.054 3.394 11.763 1.00 98.00 93 VAL A N 1
ATOM 710 C CA . VAL A 1 93 ? -2.085 2.762 12.671 1.00 98.00 93 VAL A CA 1
ATOM 711 C C . VAL A 1 93 ? -2.269 3.258 14.100 1.00 98.00 93 VAL A C 1
ATOM 713 O O . VAL A 1 93 ? -2.280 2.457 15.035 1.00 98.00 93 VAL A O 1
ATOM 716 N N . MET A 1 94 ? -2.500 4.559 14.281 1.00 98.25 94 MET A N 1
ATOM 717 C CA . MET A 1 94 ? -2.764 5.141 15.598 1.00 98.25 94 MET A CA 1
ATOM 718 C C . MET A 1 94 ? -4.051 4.601 16.236 1.00 98.25 94 MET A C 1
ATOM 720 O O . MET A 1 94 ? -4.095 4.421 17.452 1.00 98.25 94 MET A O 1
ATOM 724 N N . ASN A 1 95 ? -5.087 4.326 15.439 1.00 97.25 95 ASN A N 1
ATOM 725 C CA . ASN A 1 95 ? -6.370 3.818 15.924 1.00 97.25 95 ASN A CA 1
ATOM 726 C C . ASN A 1 95 ? -6.371 2.299 16.170 1.00 97.25 95 ASN A C 1
ATOM 728 O O . ASN A 1 95 ? -6.955 1.825 17.142 1.00 97.25 95 ASN A O 1
ATOM 732 N N . THR A 1 96 ? -5.751 1.520 15.282 1.00 96.00 96 THR A N 1
ATOM 733 C CA . THR A 1 96 ? -5.834 0.048 15.297 1.00 96.00 96 THR A CA 1
ATOM 734 C C . THR A 1 96 ? -4.631 -0.631 15.954 1.00 96.00 96 THR A C 1
ATOM 736 O O . THR A 1 96 ? -4.738 -1.789 16.363 1.00 96.00 96 THR A O 1
ATOM 739 N N . GLY A 1 97 ? -3.517 0.090 16.102 1.00 97.94 97 GLY A N 1
ATOM 740 C CA . GLY A 1 97 ? -2.260 -0.405 16.650 1.00 97.94 97 GLY A CA 1
ATOM 741 C C . GLY A 1 97 ? -1.337 -1.023 15.594 1.00 97.94 97 GLY A C 1
ATOM 742 O O . GLY A 1 97 ? -1.784 -1.530 14.562 1.00 97.94 97 GLY A O 1
ATOM 743 N N . GLN A 1 98 ? -0.033 -1.001 15.890 1.00 97.81 98 GLN A N 1
ATOM 744 C CA . GLN A 1 98 ? 1.034 -1.426 14.976 1.00 97.81 98 GLN A CA 1
ATOM 745 C C . GLN A 1 98 ? 0.866 -2.877 14.502 1.00 97.81 98 GLN A C 1
ATOM 747 O O . GLN A 1 98 ? 0.765 -3.112 13.309 1.00 97.81 98 GLN A O 1
ATOM 752 N N . GLU A 1 99 ? 0.757 -3.842 15.421 1.00 98.19 99 GLU A N 1
ATOM 753 C CA . GLU A 1 99 ? 0.706 -5.277 15.085 1.00 98.19 99 GLU A CA 1
ATOM 754 C C . GLU A 1 99 ? -0.459 -5.624 14.144 1.00 98.19 99 GLU A C 1
ATOM 756 O O . GLU A 1 99 ? -0.300 -6.368 13.176 1.00 98.19 99 GLU A O 1
ATOM 761 N N . ARG A 1 100 ? -1.640 -5.051 14.403 1.00 97.50 100 ARG A N 1
ATOM 762 C CA . ARG A 1 100 ? -2.823 -5.266 13.567 1.00 97.50 100 ARG A CA 1
ATOM 763 C C . ARG A 1 100 ? -2.674 -4.608 12.198 1.00 97.50 100 ARG A C 1
ATOM 765 O O . ARG A 1 100 ? -3.064 -5.212 11.200 1.00 97.50 100 ARG A O 1
ATOM 772 N N . SER A 1 101 ? -2.142 -3.389 12.166 1.00 97.75 101 SER A N 1
ATOM 773 C CA . SER A 1 101 ? -1.918 -2.653 10.921 1.00 97.75 101 SER A CA 1
ATOM 774 C C . SER A 1 101 ? -0.898 -3.358 10.041 1.00 97.75 101 SER A C 1
ATOM 776 O O . SER A 1 101 ? -1.169 -3.575 8.867 1.00 97.75 101 SER A O 1
ATOM 778 N N . ASP A 1 102 ? 0.219 -3.803 10.618 1.00 98.25 102 ASP A N 1
ATOM 779 C CA . ASP A 1 102 ? 1.278 -4.517 9.904 1.00 98.25 102 ASP A CA 1
ATOM 780 C C . ASP A 1 102 ? 0.736 -5.787 9.242 1.00 98.25 102 ASP A C 1
ATOM 782 O O . ASP A 1 102 ? 0.993 -6.031 8.065 1.00 98.25 102 ASP A O 1
ATOM 786 N N . ALA A 1 103 ? -0.078 -6.568 9.962 1.00 98.44 103 ALA A N 1
ATOM 787 C CA . ALA A 1 103 ? -0.703 -7.767 9.408 1.00 98.44 103 ALA A CA 1
ATOM 788 C C . ALA A 1 103 ? -1.669 -7.454 8.248 1.00 98.44 103 ALA A C 1
ATOM 790 O O . ALA A 1 103 ? -1.721 -8.196 7.264 1.00 98.44 103 ALA A O 1
ATOM 791 N N . ALA A 1 104 ? -2.437 -6.364 8.349 1.00 97.94 104 ALA A N 1
ATOM 792 C CA . ALA A 1 104 ? -3.348 -5.937 7.290 1.00 97.94 104 ALA A CA 1
ATOM 793 C C . ALA A 1 104 ? -2.589 -5.416 6.059 1.00 97.94 104 ALA A C 1
ATOM 795 O O . ALA A 1 104 ? -2.874 -5.839 4.939 1.00 97.94 104 ALA A O 1
ATOM 796 N N . PHE A 1 105 ? -1.584 -4.562 6.264 1.00 97.94 105 PHE A N 1
ATOM 797 C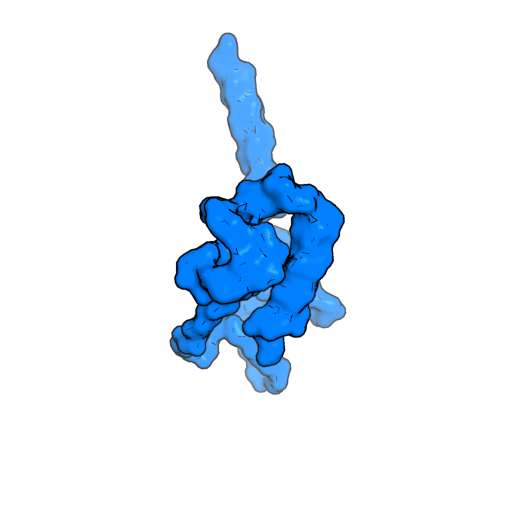 CA . PHE A 1 105 ? -0.780 -3.986 5.189 1.00 97.94 105 PHE A CA 1
ATOM 798 C C . PHE A 1 105 ? 0.072 -5.033 4.482 1.00 97.94 105 PHE A C 1
ATOM 800 O O . PHE A 1 105 ? 0.139 -5.018 3.258 1.00 97.94 105 PHE A O 1
ATOM 807 N N . GLN A 1 106 ? 0.637 -6.000 5.208 1.00 98.06 106 GLN A N 1
ATOM 808 C CA . GLN A 1 106 ? 1.362 -7.110 4.595 1.00 98.06 106 GLN A CA 1
ATOM 809 C C . GLN A 1 106 ? 0.475 -7.894 3.625 1.00 98.06 106 GLN A C 1
ATOM 811 O O . GLN A 1 106 ? 0.862 -8.133 2.483 1.00 98.06 106 GLN A O 1
ATOM 816 N N . LYS A 1 107 ? -0.751 -8.224 4.043 1.00 97.94 107 LYS A N 1
ATOM 817 C CA . LYS A 1 107 ? -1.720 -8.895 3.171 1.00 97.94 107 LYS A CA 1
ATOM 818 C C . LYS A 1 107 ? -2.081 -8.042 1.946 1.00 97.94 107 LYS A C 1
ATOM 820 O O . LYS A 1 107 ? -2.223 -8.584 0.849 1.00 97.94 107 LYS A O 1
ATOM 825 N N . HIS A 1 108 ? -2.235 -6.732 2.122 1.00 97.56 108 HIS A N 1
ATOM 826 C CA . HIS A 1 108 ? -2.482 -5.805 1.015 1.00 97.56 108 HIS A CA 1
ATOM 827 C C . HIS A 1 108 ? -1.312 -5.802 0.023 1.00 97.56 108 HIS A C 1
ATOM 829 O O . HIS A 1 108 ? -1.524 -6.021 -1.167 1.00 97.56 108 HIS A O 1
ATOM 835 N N . TRP A 1 109 ? -0.069 -5.670 0.496 1.00 97.88 109 TRP A N 1
ATOM 836 C CA . TRP A 1 109 ? 1.127 -5.700 -0.357 1.00 97.88 109 TRP A CA 1
ATOM 837 C C . TRP A 1 109 ? 1.261 -7.000 -1.153 1.00 97.88 109 TRP A C 1
ATOM 839 O O . TRP A 1 109 ? 1.662 -6.955 -2.314 1.00 97.88 109 TRP A O 1
ATOM 849 N N . ASP A 1 110 ? 0.878 -8.131 -0.558 1.00 97.69 110 ASP A N 1
ATOM 850 C CA . ASP A 1 110 ? 0.938 -9.447 -1.200 1.00 97.69 110 ASP A CA 1
ATOM 851 C C . ASP A 1 110 ? -0.120 -9.642 -2.303 1.00 97.69 110 ASP A C 1
ATOM 853 O O . ASP A 1 110 ? 0.015 -10.546 -3.129 1.00 97.69 110 ASP A O 1
ATOM 857 N N . THR A 1 111 ? -1.193 -8.840 -2.315 1.00 96.38 111 THR A N 1
ATOM 858 C CA . THR A 1 111 ? -2.372 -9.101 -3.164 1.00 96.38 111 THR A CA 1
ATOM 859 C C . THR A 1 111 ? -2.805 -7.943 -4.060 1.00 96.38 111 THR A C 1
ATOM 861 O O . THR A 1 111 ? -3.500 -8.184 -5.046 1.00 96.38 111 THR A O 1
ATOM 864 N N . TRP A 1 112 ? -2.398 -6.704 -3.774 1.00 96.94 112 TRP A N 1
ATOM 865 C CA . TRP A 1 112 ? -2.865 -5.524 -4.506 1.00 96.94 112 TRP A CA 1
ATOM 866 C C . TRP A 1 112 ? -2.375 -5.478 -5.957 1.00 96.94 112 TRP A C 1
ATOM 868 O O . TRP A 1 112 ? -3.135 -5.134 -6.863 1.00 96.94 112 TRP A O 1
ATOM 878 N N . ILE A 1 113 ? -1.104 -5.821 -6.190 1.00 96.31 113 ILE A N 1
ATOM 879 C CA . ILE A 1 113 ? -0.473 -5.824 -7.517 1.00 96.31 113 ILE A CA 1
ATOM 880 C C . ILE A 1 113 ? 0.376 -7.088 -7.646 1.00 96.31 113 ILE A C 1
ATOM 882 O O . ILE A 1 113 ? 1.286 -7.298 -6.848 1.00 96.31 113 ILE A O 1
ATOM 886 N N . THR A 1 114 ? 0.088 -7.899 -8.666 1.00 93.00 114 THR A N 1
ATOM 887 C CA . THR A 1 114 ? 0.684 -9.228 -8.895 1.00 93.00 114 THR A CA 1
ATOM 888 C C . THR A 1 114 ? 1.154 -9.407 -10.327 1.00 93.00 114 THR A C 1
ATOM 890 O O . THR A 1 114 ? 0.420 -8.932 -11.226 1.00 93.00 114 THR A O 1
#

pLDDT: mean 78.74, std 18.23, range [46.06, 98.44]